Protein AF-A0A258EXU6-F1 (afdb_monomer)

Foldseek 3Di:
DLQVVLVVVLVVLLVVLLVQLVVQLVVQVVVVDDNLRSNVVSLVVSLVVLVVVLVVLLVVLVCLLVLPDPCSVVRNSSSVSNNVSSVVSSVCSSPVSSVVSVVVVVVVVVVCVVCVVPDPDDDPPDDDPDPVVVVVVVVVVVVVVVVVVVVVVVVVVVVVVVPDPDPDD

Radius of gyration: 31.66 Å; Cα contacts (8 Å, |Δi|>4): 96; chains: 1; bounding box: 46×58×103 Å

Mean predicted aligned error: 12.78 Å

Solvent-accessible surface area (backbone atoms only — not comparable to full-atom values): 9254 Å² total; per-residue (Å²): 119,49,47,59,56,23,52,56,51,42,56,52,55,51,49,53,57,42,50,60,33,50,53,42,20,51,51,34,36,74,73,68,39,54,71,69,60,12,41,52,52,18,48,60,70,38,47,61,59,51,51,51,52,45,51,52,51,41,60,70,33,44,56,40,40,71,30,63,65,89,66,9,83,60,42,13,61,14,32,46,53,34,41,55,49,44,60,55,41,57,56,46,42,72,52,49,47,56,51,49,50,54,52,50,54,52,48,49,55,53,49,47,62,70,40,52,84,77,47,76,79,79,74,75,75,77,73,76,67,56,70,68,59,48,49,51,51,51,53,52,52,51,51,54,50,53,53,52,50,52,51,49,53,54,49,52,53,53,49,61,67,66,72,74,81,85,93,82,130

Structure (mmCIF, N/CA/C/O backbone):
data_AF-A0A258EXU6-F1
#
_entry.id   AF-A0A258EXU6-F1
#
loop_
_atom_site.group_PDB
_atom_site.id
_atom_site.type_symbol
_atom_site.label_atom_id
_atom_site.label_alt_id
_atom_site.label_comp_id
_atom_site.label_asym_id
_atom_site.label_entity_id
_atom_site.label_seq_id
_atom_site.pdbx_PDB_ins_code
_atom_site.Cartn_x
_atom_site.Cartn_y
_atom_site.Cartn_z
_atom_site.occupancy
_atom_site.B_iso_or_equiv
_atom_site.auth_seq_id
_atom_site.auth_comp_id
_atom_site.auth_asym_id
_atom_site.auth_atom_id
_atom_site.pdbx_PDB_model_num
ATOM 1 N N . MET A 1 1 ? 25.055 -11.074 -10.347 1.00 76.19 1 MET A N 1
ATOM 2 C CA . MET A 1 1 ? 24.094 -10.872 -9.236 1.00 76.19 1 MET A CA 1
ATOM 3 C C . MET A 1 1 ? 23.179 -9.621 -9.333 1.00 76.19 1 MET A C 1
ATOM 5 O O . MET A 1 1 ? 22.554 -9.308 -8.327 1.00 76.19 1 MET A O 1
ATOM 9 N N . PRO A 1 2 ? 22.998 -8.905 -10.466 1.00 84.56 2 PRO A N 1
ATOM 10 C CA . PRO A 1 2 ? 22.217 -7.653 -10.461 1.00 84.56 2 PRO A CA 1
ATOM 11 C C . PRO A 1 2 ? 20.702 -7.878 -10.267 1.00 84.56 2 PRO A C 1
ATOM 13 O O . PRO A 1 2 ? 20.013 -7.042 -9.695 1.00 84.56 2 PRO A O 1
ATOM 16 N N . VAL A 1 3 ? 20.181 -9.046 -10.654 1.00 90.88 3 VAL A N 1
ATOM 17 C CA . VAL A 1 3 ? 18.758 -9.398 -10.500 1.00 90.88 3 VAL A CA 1
ATOM 18 C C . VAL A 1 3 ? 18.320 -9.467 -9.030 1.00 90.88 3 VAL A C 1
ATOM 20 O O . VAL A 1 3 ? 17.215 -9.041 -8.713 1.00 90.88 3 VAL A O 1
ATOM 23 N N . LEU A 1 4 ? 19.184 -9.932 -8.117 1.00 94.19 4 LEU A N 1
ATOM 24 C CA . LEU A 1 4 ? 18.856 -10.002 -6.685 1.00 94.19 4 LEU A CA 1
ATOM 25 C C . LEU A 1 4 ? 18.607 -8.615 -6.089 1.00 94.19 4 LEU A C 1
ATOM 27 O O . LEU A 1 4 ? 17.672 -8.438 -5.315 1.00 94.19 4 LEU A O 1
ATOM 31 N N . ILE A 1 5 ? 19.398 -7.620 -6.502 1.00 93.44 5 ILE A N 1
ATOM 32 C CA . ILE A 1 5 ? 19.189 -6.222 -6.108 1.00 93.44 5 ILE A CA 1
ATOM 33 C C . ILE A 1 5 ? 17.824 -5.747 -6.621 1.00 93.44 5 ILE A C 1
ATOM 35 O O . ILE A 1 5 ? 17.073 -5.126 -5.877 1.00 93.44 5 ILE A O 1
ATOM 39 N N . GLY A 1 6 ? 17.461 -6.110 -7.855 1.00 93.00 6 GLY A N 1
ATOM 40 C CA . GLY A 1 6 ? 16.136 -5.842 -8.420 1.00 93.00 6 GLY A CA 1
ATOM 41 C C . GLY A 1 6 ? 14.990 -6.419 -7.586 1.00 93.00 6 GLY A C 1
ATOM 42 O O . GLY A 1 6 ? 14.040 -5.709 -7.270 1.00 93.00 6 GLY A O 1
ATOM 43 N N . ILE A 1 7 ? 15.102 -7.680 -7.168 1.00 94.50 7 ILE A N 1
ATOM 44 C CA . ILE A 1 7 ? 14.095 -8.343 -6.325 1.00 94.50 7 ILE A CA 1
ATOM 45 C C . ILE A 1 7 ? 13.994 -7.670 -4.947 1.00 94.50 7 ILE A C 1
ATOM 47 O O . ILE A 1 7 ? 12.891 -7.431 -4.459 1.00 94.50 7 ILE A O 1
ATOM 51 N N . LEU A 1 8 ? 15.126 -7.309 -4.336 1.00 95.38 8 LEU A N 1
ATOM 52 C CA . LEU A 1 8 ? 15.140 -6.592 -3.057 1.00 95.38 8 LEU A CA 1
ATOM 53 C C . LEU A 1 8 ? 14.488 -5.207 -3.168 1.00 95.38 8 LEU A C 1
ATOM 55 O O . LEU A 1 8 ? 13.704 -4.826 -2.300 1.00 95.38 8 LEU A O 1
ATOM 59 N N . MET A 1 9 ? 14.756 -4.473 -4.252 1.00 94.56 9 MET A N 1
ATOM 60 C CA . MET A 1 9 ? 14.090 -3.195 -4.523 1.00 94.56 9 MET A CA 1
ATOM 61 C C . MET A 1 9 ? 12.580 -3.377 -4.700 1.00 94.56 9 MET A C 1
ATOM 63 O O . MET A 1 9 ? 11.801 -2.624 -4.115 1.00 94.56 9 MET A O 1
ATOM 67 N N . LEU A 1 10 ? 12.159 -4.398 -5.455 1.00 95.00 10 LEU A N 1
ATOM 68 C CA . LEU A 1 10 ? 10.745 -4.727 -5.635 1.00 95.00 10 LEU A CA 1
ATOM 69 C C . LEU A 1 10 ? 10.048 -4.994 -4.305 1.00 95.00 10 LEU A C 1
ATOM 71 O O . LEU A 1 10 ? 8.974 -4.448 -4.078 1.00 95.00 10 LEU A O 1
ATOM 75 N N . MET A 1 11 ? 10.663 -5.765 -3.407 1.00 95.50 11 MET A N 1
ATOM 76 C CA . MET A 1 11 ? 10.093 -6.048 -2.088 1.00 95.50 11 MET A CA 1
ATOM 77 C C . MET A 1 11 ? 9.720 -4.755 -1.343 1.00 95.50 11 MET A C 1
ATOM 79 O O . MET A 1 11 ? 8.607 -4.639 -0.833 1.00 95.50 11 MET A O 1
ATOM 83 N N . GLY A 1 12 ? 10.606 -3.753 -1.348 1.00 95.12 12 GLY A N 1
ATOM 84 C CA . GLY A 1 12 ? 10.345 -2.451 -0.726 1.00 95.12 12 GLY A CA 1
ATOM 85 C C . GLY A 1 12 ? 9.272 -1.628 -1.446 1.00 95.12 12 GLY A C 1
ATOM 86 O O . GLY A 1 12 ? 8.403 -1.044 -0.798 1.00 95.12 12 GLY A O 1
ATOM 87 N N . ILE A 1 13 ? 9.294 -1.602 -2.782 1.00 94.06 13 ILE A N 1
ATOM 88 C CA . ILE A 1 13 ? 8.308 -0.863 -3.589 1.00 94.06 13 ILE A CA 1
ATOM 89 C C . ILE A 1 13 ? 6.898 -1.424 -3.370 1.00 94.06 13 ILE A C 1
ATOM 91 O O . ILE A 1 13 ? 5.956 -0.668 -3.124 1.00 94.06 13 ILE A O 1
ATOM 95 N N . VAL A 1 14 ? 6.759 -2.750 -3.408 1.00 94.31 14 VAL A N 1
ATOM 96 C CA . VAL A 1 14 ? 5.477 -3.432 -3.204 1.00 94.31 14 VAL A CA 1
ATOM 97 C C . VAL A 1 14 ? 4.979 -3.233 -1.776 1.00 94.31 14 VAL A C 1
ATOM 99 O O . VAL A 1 14 ? 3.815 -2.879 -1.583 1.00 94.31 14 VAL A O 1
ATOM 102 N N . ALA A 1 15 ? 5.859 -3.373 -0.779 1.00 95.00 15 ALA A N 1
ATOM 103 C CA . ALA A 1 15 ? 5.506 -3.135 0.619 1.00 95.00 15 ALA A CA 1
ATOM 104 C C . ALA A 1 15 ? 5.024 -1.695 0.852 1.00 95.00 15 ALA A C 1
ATOM 106 O O . ALA A 1 15 ? 3.993 -1.498 1.491 1.00 95.00 15 ALA A O 1
ATOM 107 N N . LYS A 1 16 ? 5.702 -0.693 0.270 1.00 94.12 16 LYS A N 1
ATOM 108 C CA . LYS A 1 16 ? 5.292 0.719 0.350 1.00 94.12 16 LYS A CA 1
ATOM 109 C C . LYS A 1 16 ? 3.897 0.943 -0.235 1.00 94.12 16 LYS A C 1
ATOM 111 O O . LYS A 1 16 ? 3.096 1.682 0.335 1.00 94.12 16 LYS A O 1
ATOM 116 N N . ASN A 1 17 ? 3.605 0.340 -1.384 1.00 93.12 17 ASN A N 1
ATOM 117 C CA . ASN A 1 17 ? 2.304 0.502 -2.027 1.00 93.12 17 ASN A CA 1
ATOM 118 C C . ASN A 1 17 ? 1.183 -0.150 -1.203 1.00 93.12 17 ASN A C 1
ATOM 120 O O . ASN A 1 17 ? 0.103 0.429 -1.097 1.00 93.12 17 ASN A O 1
ATOM 124 N N . ALA A 1 18 ? 1.451 -1.307 -0.589 1.00 94.06 18 ALA A N 1
ATOM 125 C CA . ALA A 1 18 ? 0.495 -2.017 0.256 1.00 94.06 18 ALA A CA 1
ATOM 126 C C . ALA A 1 18 ? 0.240 -1.308 1.595 1.00 94.06 18 ALA A C 1
ATOM 128 O O . ALA A 1 18 ? -0.917 -1.071 1.940 1.00 94.06 18 ALA A O 1
ATOM 129 N N . ILE A 1 19 ? 1.300 -0.932 2.323 1.00 95.38 19 ILE A N 1
ATOM 130 C CA . ILE A 1 19 ? 1.172 -0.326 3.657 1.00 95.38 19 ILE A CA 1
ATOM 131 C C . ILE A 1 19 ? 0.393 0.985 3.588 1.00 95.38 19 ILE A C 1
ATOM 133 O O . ILE A 1 19 ? -0.579 1.157 4.308 1.00 95.38 19 ILE A O 1
ATOM 137 N N . LEU A 1 20 ? 0.695 1.840 2.606 1.00 94.19 20 LEU A N 1
ATOM 138 C CA . LEU A 1 20 ? -0.003 3.113 2.456 1.00 94.19 20 LEU A CA 1
ATOM 139 C C . LEU A 1 20 ? -1.480 2.958 2.072 1.00 94.19 20 LEU A C 1
ATOM 141 O O . LEU A 1 20 ? -2.250 3.890 2.278 1.00 94.19 20 LEU A O 1
ATOM 145 N N . LEU A 1 21 ? -1.878 1.833 1.468 1.00 95.12 21 LEU A N 1
ATOM 146 C CA . LEU A 1 21 ? -3.286 1.540 1.199 1.00 95.12 21 LEU A CA 1
ATOM 147 C C . LEU A 1 21 ? -3.998 1.086 2.471 1.00 95.12 21 LEU A C 1
ATOM 149 O O . LEU A 1 21 ? -5.077 1.592 2.776 1.00 95.12 21 LEU A O 1
ATOM 153 N N . ILE A 1 22 ? -3.384 0.165 3.215 1.00 95.31 22 ILE A N 1
ATOM 154 C CA . ILE A 1 22 ? -3.939 -0.361 4.466 1.00 95.31 22 ILE A CA 1
ATOM 155 C C . ILE A 1 22 ? -4.045 0.746 5.515 1.00 95.31 22 ILE A C 1
ATOM 157 O O . ILE A 1 22 ? -5.103 0.887 6.120 1.00 95.31 22 ILE A O 1
ATOM 161 N N . ASP A 1 23 ? -3.002 1.556 5.690 1.00 95.38 23 ASP A N 1
ATOM 162 C CA . ASP A 1 23 ? -2.994 2.668 6.644 1.00 95.38 23 ASP A CA 1
ATOM 163 C C . ASP A 1 23 ? -4.155 3.624 6.367 1.00 95.38 23 ASP A C 1
ATOM 165 O O . ASP A 1 23 ? -4.877 4.022 7.277 1.00 95.38 23 ASP A O 1
ATOM 169 N N . PHE A 1 24 ? -4.407 3.914 5.090 1.00 94.81 24 PHE A N 1
ATOM 170 C CA . PHE A 1 24 ? -5.508 4.775 4.678 1.00 94.81 24 PHE A CA 1
ATOM 171 C C . PHE A 1 24 ? -6.881 4.128 4.928 1.00 94.81 24 PHE A C 1
ATOM 173 O O . PHE A 1 24 ? -7.828 4.811 5.313 1.00 94.81 24 PHE A O 1
ATOM 180 N N . ALA A 1 25 ? -7.003 2.809 4.751 1.00 95.44 25 ALA A N 1
ATOM 181 C CA . ALA A 1 25 ? -8.225 2.072 5.081 1.00 95.44 25 ALA A CA 1
ATOM 182 C C . ALA A 1 25 ? -8.483 2.045 6.599 1.00 95.44 25 ALA A C 1
ATOM 184 O O . ALA A 1 25 ? -9.624 2.216 7.032 1.00 95.44 25 ALA A O 1
ATOM 185 N N . ILE A 1 26 ? -7.432 1.875 7.408 1.00 94.38 26 ILE A N 1
ATOM 186 C CA . ILE A 1 26 ? -7.501 1.935 8.874 1.00 94.38 26 ILE A CA 1
ATOM 187 C C . ILE A 1 26 ? -7.894 3.342 9.324 1.00 94.38 26 ILE A C 1
ATOM 189 O O . ILE A 1 26 ? -8.798 3.479 10.144 1.00 94.38 26 ILE A O 1
ATOM 193 N N . GLU A 1 27 ? -7.286 4.379 8.751 1.00 94.50 27 GLU A N 1
ATOM 194 C CA . GLU A 1 27 ? -7.622 5.771 9.047 1.00 94.50 27 GLU A CA 1
ATOM 195 C C . GLU A 1 27 ? -9.086 6.083 8.699 1.00 94.50 27 GLU A C 1
ATOM 197 O O . GLU A 1 27 ? -9.793 6.716 9.479 1.00 94.50 27 GLU A O 1
ATOM 202 N N . MET A 1 28 ? -9.582 5.590 7.561 1.00 93.75 28 MET A N 1
ATOM 203 C CA . MET A 1 28 ? -10.988 5.746 7.180 1.00 93.75 28 MET A CA 1
ATOM 204 C C . MET A 1 28 ? -11.939 5.014 8.136 1.00 93.75 28 MET A C 1
ATOM 206 O O . MET A 1 28 ? -12.969 5.574 8.511 1.00 93.75 28 MET A O 1
ATOM 210 N N . ARG A 1 29 ? -11.576 3.814 8.604 1.00 92.88 29 ARG A N 1
ATOM 211 C CA . ARG A 1 29 ? -12.313 3.117 9.672 1.00 92.88 29 ARG A CA 1
ATOM 212 C C . ARG A 1 29 ? -12.300 3.888 10.991 1.00 92.88 29 ARG A C 1
ATOM 214 O O . ARG A 1 29 ? -13.338 3.963 11.639 1.00 92.88 29 ARG A O 1
ATOM 221 N N . ALA A 1 30 ? -11.168 4.478 11.372 1.00 92.69 30 ALA A N 1
ATOM 222 C CA . ALA A 1 30 ? -11.056 5.297 12.582 1.00 92.69 30 ALA A CA 1
ATOM 223 C C . ALA A 1 30 ? -11.931 6.560 12.511 1.00 92.69 30 ALA A C 1
ATOM 225 O O . ALA A 1 30 ? -12.418 7.037 13.525 1.00 92.69 30 ALA A O 1
ATOM 226 N N . ARG A 1 31 ? -12.201 7.061 11.301 1.00 91.88 31 ARG A N 1
ATOM 227 C CA . ARG A 1 31 ? -13.157 8.153 11.044 1.00 91.88 31 ARG A CA 1
ATOM 228 C C . ARG A 1 31 ? -14.625 7.695 11.009 1.00 91.88 31 ARG A C 1
ATOM 230 O O . ARG A 1 31 ? -15.491 8.482 10.638 1.00 91.88 31 ARG A O 1
ATOM 237 N N . GLY A 1 32 ? -14.912 6.439 11.354 1.00 91.31 32 GLY A N 1
ATOM 238 C CA . GLY A 1 32 ? -16.267 5.894 11.461 1.00 91.31 32 GLY A CA 1
ATOM 239 C C . GLY A 1 32 ? -16.844 5.293 10.176 1.00 91.31 32 GLY A C 1
ATOM 240 O O . GLY A 1 32 ? -18.019 4.927 10.161 1.00 91.31 32 GLY A O 1
ATOM 241 N N . LEU A 1 33 ? -16.064 5.163 9.094 1.00 92.69 33 LEU A N 1
ATOM 242 C CA . LEU A 1 33 ? -16.549 4.504 7.877 1.00 92.69 33 LEU A CA 1
ATOM 243 C C . LEU A 1 33 ? -16.709 2.994 8.085 1.00 92.69 33 LEU A C 1
ATOM 245 O O . LEU A 1 33 ? -15.865 2.326 8.691 1.00 92.69 33 LEU A O 1
ATOM 249 N N . GLU A 1 34 ? -17.776 2.440 7.507 1.00 93.44 34 GLU A N 1
ATOM 250 C CA . GLU A 1 34 ? -17.983 0.995 7.443 1.00 93.44 34 GLU A CA 1
ATOM 251 C C . GLU A 1 34 ? -16.800 0.320 6.729 1.00 93.44 34 GLU A C 1
ATOM 253 O O . GLU A 1 34 ? -16.230 0.872 5.788 1.00 93.44 34 GLU A O 1
ATOM 258 N N . ARG A 1 35 ? -16.433 -0.897 7.146 1.00 88.94 35 ARG A N 1
ATOM 259 C CA . ARG A 1 35 ? -15.238 -1.608 6.667 1.00 88.94 35 ARG A CA 1
ATOM 260 C C . ARG A 1 35 ? -15.108 -1.636 5.145 1.00 88.94 35 ARG A C 1
ATOM 262 O O . ARG A 1 35 ? -14.035 -1.344 4.624 1.00 88.94 35 ARG A O 1
ATOM 269 N N . LEU A 1 36 ? -16.172 -2.018 4.440 1.00 93.31 36 LEU A N 1
ATOM 270 C CA . LEU A 1 36 ? -16.131 -2.144 2.984 1.00 93.31 36 LEU A CA 1
ATOM 271 C C . LEU A 1 36 ? -15.982 -0.765 2.330 1.00 93.31 36 LEU A C 1
ATOM 273 O O . LEU A 1 36 ? -15.122 -0.588 1.469 1.00 93.31 36 LEU A O 1
ATOM 277 N N . ALA A 1 37 ? -16.743 0.224 2.803 1.00 94.19 37 ALA A N 1
ATOM 278 C CA . ALA A 1 37 ? -16.646 1.604 2.337 1.00 94.19 37 ALA A CA 1
ATOM 279 C C . ALA A 1 37 ? -15.242 2.195 2.564 1.00 94.19 37 ALA A C 1
ATOM 281 O O . ALA A 1 37 ? -14.679 2.799 1.655 1.00 94.19 37 ALA A O 1
ATOM 282 N N . ALA A 1 38 ? -14.637 1.959 3.732 1.00 95.12 38 ALA A N 1
ATOM 283 C CA . ALA A 1 38 ? -13.296 2.429 4.071 1.00 95.12 38 ALA A CA 1
ATOM 284 C C . ALA A 1 38 ? -12.221 1.869 3.125 1.00 95.12 38 ALA A C 1
ATOM 286 O O . ALA A 1 38 ? -11.344 2.604 2.673 1.00 95.12 38 ALA A O 1
ATOM 287 N N . VAL A 1 39 ? -12.304 0.577 2.792 1.00 94.81 39 VAL A N 1
ATOM 288 C CA . VAL A 1 39 ? -11.357 -0.090 1.886 1.00 94.81 39 VAL A CA 1
ATOM 289 C C . VAL A 1 39 ? -11.506 0.405 0.447 1.00 94.81 39 VAL A C 1
ATOM 291 O O . VAL A 1 39 ? -10.500 0.642 -0.223 1.00 94.81 39 VAL A O 1
ATOM 294 N N . VAL A 1 40 ? -12.740 0.596 -0.026 1.00 95.19 40 VAL A N 1
ATOM 295 C CA . VAL A 1 40 ? -13.008 1.136 -1.370 1.00 95.19 40 VAL A CA 1
ATOM 296 C C . VAL A 1 40 ? -12.505 2.575 -1.485 1.00 95.19 40 VAL A C 1
ATOM 298 O O . VAL A 1 40 ? -11.800 2.907 -2.439 1.00 95.19 40 VAL A O 1
ATOM 301 N N . GLU A 1 41 ? -12.798 3.410 -0.489 1.00 95.00 41 GLU A N 1
ATOM 302 C CA . GLU A 1 41 ? -12.368 4.809 -0.440 1.00 95.00 41 GLU A CA 1
ATOM 303 C C . GLU A 1 41 ? -10.837 4.931 -0.387 1.00 95.00 41 GLU A C 1
ATOM 305 O O . GLU A 1 41 ? -10.234 5.728 -1.113 1.00 95.00 41 GLU A O 1
ATOM 310 N N . ALA A 1 42 ? -10.185 4.096 0.427 1.00 94.75 42 ALA A N 1
ATOM 311 C CA . ALA A 1 42 ? -8.731 4.008 0.480 1.00 94.75 42 ALA A CA 1
ATOM 312 C C . ALA A 1 42 ? -8.138 3.570 -0.863 1.00 94.75 42 ALA A C 1
ATOM 314 O O . ALA A 1 42 ? -7.198 4.197 -1.356 1.00 94.75 42 ALA A O 1
ATOM 315 N N . GLY A 1 43 ? -8.717 2.545 -1.493 1.00 93.56 43 GLY A N 1
ATOM 316 C CA . GLY A 1 43 ? -8.327 2.099 -2.826 1.00 93.56 43 GLY A CA 1
ATOM 317 C C . GLY A 1 43 ? -8.408 3.229 -3.851 1.00 93.56 43 GLY A C 1
ATOM 318 O O . GLY A 1 43 ? -7.437 3.470 -4.565 1.00 93.56 43 GLY A O 1
ATOM 319 N N . HIS A 1 44 ? -9.507 3.985 -3.870 1.00 93.75 44 HIS A N 1
ATOM 320 C CA . HIS A 1 44 ? -9.699 5.097 -4.801 1.00 93.75 44 HIS A CA 1
ATOM 321 C C . HIS A 1 44 ? -8.651 6.204 -4.612 1.00 93.75 44 HIS A C 1
ATOM 323 O O . HIS A 1 44 ? -7.978 6.602 -5.565 1.00 93.75 44 HIS A O 1
ATOM 329 N N . LYS A 1 45 ? -8.433 6.647 -3.368 1.00 94.19 45 LYS A N 1
ATOM 330 C CA . LYS A 1 45 ? -7.461 7.709 -3.053 1.00 94.19 45 LYS A CA 1
ATOM 331 C C . LYS A 1 45 ? -6.011 7.298 -3.286 1.00 94.19 45 LYS A C 1
ATOM 333 O O . LYS A 1 45 ? -5.160 8.146 -3.549 1.00 94.19 45 LYS A O 1
ATOM 338 N N . ARG A 1 46 ? -5.707 6.004 -3.194 1.00 95.50 46 ARG A N 1
ATOM 339 C CA . ARG A 1 46 ? -4.345 5.478 -3.350 1.00 95.50 46 ARG A CA 1
ATOM 340 C C . ARG A 1 46 ? -4.048 4.987 -4.763 1.00 95.50 46 ARG A C 1
ATOM 342 O O . ARG A 1 46 ? -2.881 5.011 -5.148 1.00 95.50 46 ARG A O 1
ATOM 349 N N . ALA A 1 47 ? -5.058 4.617 -5.549 1.00 94.06 47 ALA A N 1
ATOM 350 C CA . ALA A 1 47 ? -4.885 4.120 -6.912 1.00 94.06 47 ALA A CA 1
ATOM 351 C C . ALA A 1 47 ? -4.123 5.113 -7.797 1.00 94.06 47 ALA A C 1
ATOM 353 O O . ALA A 1 47 ? -3.140 4.730 -8.429 1.00 94.06 47 ALA A O 1
ATOM 354 N N . GLN A 1 48 ? -4.503 6.395 -7.788 1.00 94.81 48 GLN A N 1
ATOM 355 C CA . GLN A 1 48 ? -3.829 7.412 -8.599 1.00 94.81 48 GLN A CA 1
ATOM 356 C C . GLN A 1 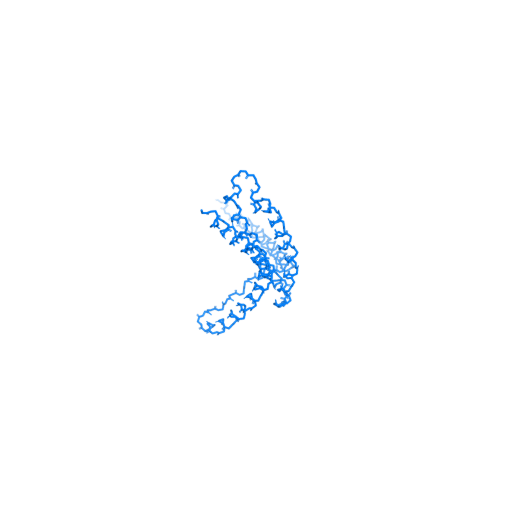48 ? -2.339 7.576 -8.215 1.00 94.81 48 GLN A C 1
ATOM 358 O O . GLN A 1 48 ? -1.492 7.453 -9.104 1.00 94.81 48 GLN A O 1
ATOM 363 N N . PRO A 1 49 ? -1.964 7.764 -6.932 1.00 94.44 49 PRO A N 1
ATOM 364 C CA . PRO A 1 49 ? -0.557 7.770 -6.519 1.00 94.44 49 PRO A CA 1
ATOM 365 C C . PRO A 1 49 ? 0.220 6.476 -6.828 1.00 94.44 49 PRO A C 1
ATOM 367 O O . PRO A 1 49 ? 1.386 6.532 -7.231 1.00 94.44 49 PRO A O 1
ATOM 370 N N . ILE A 1 50 ? -0.395 5.301 -6.648 1.00 95.56 50 ILE A N 1
ATOM 371 C CA . ILE A 1 50 ? 0.252 4.006 -6.925 1.00 95.56 50 ILE A CA 1
ATOM 372 C C . ILE A 1 50 ? 0.553 3.882 -8.425 1.00 95.56 50 ILE A C 1
ATOM 374 O O . ILE A 1 50 ? 1.677 3.548 -8.806 1.00 95.56 50 ILE A O 1
ATOM 378 N N . VAL A 1 51 ? -0.410 4.214 -9.287 1.00 95.31 51 VAL A N 1
ATOM 379 C CA . VAL A 1 51 ? -0.226 4.192 -10.745 1.00 95.31 51 VAL A CA 1
ATOM 380 C C . VAL A 1 51 ? 0.819 5.221 -11.178 1.00 95.31 51 VAL A C 1
ATOM 382 O O . VAL A 1 51 ? 1.716 4.882 -11.948 1.00 95.31 51 VAL A O 1
ATOM 385 N N . MET A 1 52 ? 0.776 6.440 -10.629 1.00 95.31 52 MET A N 1
ATOM 386 C CA . MET A 1 52 ? 1.750 7.498 -10.921 1.00 95.31 52 MET A CA 1
ATOM 387 C C . MET A 1 52 ? 3.189 7.033 -10.669 1.00 95.31 52 MET A C 1
ATOM 389 O O . MET A 1 52 ? 4.050 7.170 -11.536 1.00 95.31 52 MET A O 1
ATOM 393 N N . THR A 1 53 ? 3.455 6.454 -9.496 1.00 95.50 53 THR A N 1
ATOM 394 C CA . THR A 1 53 ? 4.808 5.989 -9.148 1.00 95.50 53 THR A CA 1
ATOM 395 C C . THR A 1 53 ? 5.248 4.789 -9.979 1.00 95.50 53 THR A C 1
ATOM 397 O O . THR A 1 53 ? 6.413 4.716 -10.365 1.00 95.50 53 THR A O 1
ATOM 400 N N . SER A 1 54 ? 4.319 3.885 -10.296 1.00 94.12 54 SER A N 1
ATOM 401 C CA . SER A 1 54 ? 4.590 2.714 -11.131 1.00 94.12 54 SER A CA 1
ATOM 402 C C . SER A 1 54 ? 5.009 3.137 -12.540 1.00 94.12 54 SER A C 1
ATOM 404 O O . SER A 1 54 ? 6.064 2.727 -13.016 1.00 94.12 54 SER A O 1
ATOM 406 N N . ILE A 1 55 ? 4.246 4.041 -13.166 1.00 96.00 55 ILE A N 1
ATOM 407 C CA . ILE A 1 55 ? 4.564 4.587 -14.493 1.00 96.00 55 ILE A CA 1
ATOM 408 C C . ILE A 1 55 ? 5.893 5.345 -14.461 1.00 96.00 55 ILE A C 1
ATOM 410 O O . ILE A 1 55 ? 6.737 5.124 -15.326 1.00 96.00 55 ILE A O 1
ATOM 414 N N . ALA A 1 56 ? 6.106 6.204 -13.459 1.00 96.00 56 ALA A N 1
ATOM 415 C CA . ALA A 1 56 ? 7.336 6.983 -13.339 1.00 96.00 56 ALA A CA 1
ATOM 416 C C . ALA A 1 56 ? 8.581 6.090 -13.208 1.00 96.00 56 ALA A C 1
ATOM 418 O O . ALA A 1 56 ? 9.578 6.322 -13.891 1.00 96.00 56 ALA A O 1
ATOM 419 N N . MET A 1 57 ? 8.523 5.045 -12.374 1.00 94.94 57 MET A N 1
ATOM 420 C CA . MET A 1 57 ? 9.633 4.099 -12.220 1.00 94.94 57 MET A CA 1
ATOM 421 C C . MET A 1 57 ? 9.860 3.269 -13.481 1.00 94.94 57 MET A C 1
ATOM 423 O O . MET A 1 57 ? 11.002 3.156 -13.925 1.00 94.94 57 MET A O 1
ATOM 427 N N . SER A 1 58 ? 8.800 2.732 -14.092 1.00 94.56 58 SER A N 1
ATOM 428 C CA . SER A 1 58 ? 8.921 1.969 -15.338 1.00 94.56 58 SER A CA 1
ATOM 429 C C . SER A 1 58 ? 9.516 2.816 -16.465 1.00 94.56 58 SER A C 1
ATOM 431 O O . SER A 1 58 ? 10.442 2.374 -17.140 1.00 94.56 58 SER A O 1
ATOM 433 N N . ALA A 1 59 ? 9.058 4.060 -16.627 1.00 95.25 59 ALA A N 1
ATOM 434 C CA . ALA A 1 59 ? 9.607 4.983 -17.616 1.00 95.25 59 ALA A CA 1
ATOM 435 C C . ALA A 1 59 ? 11.071 5.350 -17.313 1.00 95.25 59 ALA A C 1
ATOM 437 O O . ALA A 1 59 ? 11.909 5.326 -18.213 1.00 95.25 59 ALA A O 1
ATOM 438 N N . GLY A 1 60 ? 11.407 5.626 -16.048 1.00 93.94 60 GLY A N 1
ATOM 439 C CA . GLY A 1 60 ? 12.777 5.944 -15.633 1.00 93.94 60 GLY A CA 1
ATOM 440 C C . GLY A 1 60 ? 13.764 4.788 -15.827 1.00 93.94 60 GLY A C 1
ATOM 441 O O . GLY A 1 60 ? 14.949 5.014 -16.065 1.00 93.94 60 GLY A O 1
ATOM 442 N N . MET A 1 61 ? 13.285 3.542 -15.770 1.00 93.56 61 MET A N 1
ATOM 443 C CA . MET A 1 61 ? 14.104 2.345 -15.982 1.00 93.56 61 MET A CA 1
ATOM 444 C C . MET A 1 61 ? 14.194 1.902 -17.446 1.00 93.56 61 MET A C 1
ATOM 446 O O . MET A 1 61 ? 15.057 1.083 -17.768 1.00 93.56 61 MET A O 1
ATOM 450 N N . LEU A 1 62 ? 13.383 2.474 -18.338 1.00 93.81 62 LEU A N 1
ATOM 451 C CA . LEU A 1 62 ? 13.344 2.134 -19.759 1.00 93.81 62 LEU A CA 1
ATOM 452 C C . LEU A 1 62 ? 14.722 2.188 -20.461 1.00 93.81 62 LEU A C 1
ATOM 454 O O . LEU A 1 62 ? 15.089 1.190 -21.082 1.00 93.81 62 LEU A O 1
ATOM 458 N N . PRO A 1 63 ? 15.547 3.254 -20.343 1.00 92.31 63 PRO A N 1
ATOM 459 C CA . PRO A 1 63 ? 16.860 3.283 -21.002 1.00 92.31 63 PRO A CA 1
ATOM 460 C C . PRO A 1 63 ? 17.835 2.239 -20.440 1.00 92.31 63 PRO A C 1
ATOM 462 O O . PRO A 1 63 ? 18.629 1.661 -21.182 1.00 92.31 63 PRO A O 1
ATOM 465 N N . SER A 1 64 ? 17.751 1.956 -19.136 1.00 92.31 64 SER A N 1
ATOM 466 C CA . SER A 1 64 ? 18.564 0.924 -18.481 1.00 92.31 64 SER A CA 1
ATOM 467 C C . SER A 1 64 ? 18.173 -0.476 -18.958 1.00 92.31 64 SER A C 1
ATOM 469 O O . SER A 1 64 ? 19.035 -1.316 -19.205 1.00 92.31 64 SER A O 1
ATOM 471 N N . ALA A 1 65 ? 16.875 -0.716 -19.150 1.00 92.19 65 ALA A N 1
ATOM 472 C CA . ALA A 1 65 ? 16.350 -1.977 -19.657 1.00 92.19 65 ALA A CA 1
ATOM 473 C C . ALA A 1 65 ? 16.718 -2.242 -21.121 1.00 92.19 65 ALA A C 1
ATOM 475 O O . ALA A 1 65 ? 16.966 -3.388 -21.485 1.00 92.19 65 ALA A O 1
ATOM 476 N N . LEU A 1 66 ? 16.815 -1.188 -21.935 1.00 93.25 66 LEU A N 1
ATOM 477 C CA . LEU A 1 66 ? 17.327 -1.259 -23.307 1.00 93.25 66 LEU A CA 1
ATOM 478 C C . LEU A 1 66 ? 18.855 -1.432 -23.370 1.00 93.25 66 LEU A C 1
ATOM 480 O O . LEU A 1 66 ? 19.407 -1.600 -24.453 1.00 93.25 66 LEU A O 1
ATOM 484 N N . GLY A 1 67 ? 19.549 -1.398 -22.227 1.00 90.12 67 GLY A N 1
ATOM 485 C CA . GLY A 1 67 ? 20.995 -1.589 -22.156 1.00 90.12 67 GLY A CA 1
ATOM 486 C C . GLY A 1 67 ? 21.801 -0.419 -22.722 1.00 90.12 67 GLY A C 1
ATOM 487 O O . GLY A 1 67 ? 22.923 -0.628 -23.177 1.00 90.12 67 GLY A O 1
ATOM 488 N N . VAL A 1 68 ? 21.253 0.801 -22.705 1.00 89.12 68 VAL A N 1
ATOM 489 C CA . VAL A 1 68 ? 21.927 1.987 -23.252 1.00 89.12 68 VAL A CA 1
ATOM 490 C C . VAL A 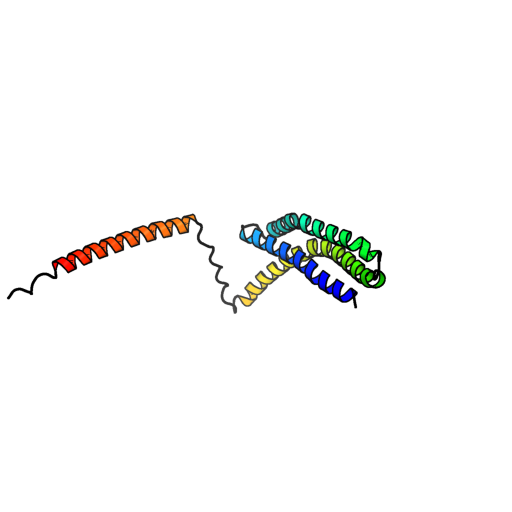1 68 ? 23.110 2.401 -22.364 1.00 89.12 68 VAL A C 1
ATOM 492 O O . VAL A 1 68 ? 22.958 2.605 -21.158 1.00 89.12 68 VAL A O 1
ATOM 495 N N . GLY A 1 69 ? 24.285 2.577 -22.978 1.00 84.25 69 GLY A N 1
ATOM 496 C CA . GLY A 1 69 ? 25.517 3.038 -22.324 1.00 84.25 69 GLY A CA 1
ATOM 497 C C . GLY A 1 69 ? 26.406 1.921 -21.758 1.00 84.25 69 GLY A C 1
ATOM 498 O O . GLY A 1 69 ? 26.075 0.734 -21.806 1.00 84.25 69 GLY A O 1
ATOM 499 N N . GLU A 1 70 ? 27.565 2.295 -21.207 1.00 85.88 70 GLU A N 1
ATOM 500 C CA . GLU A 1 70 ? 28.505 1.335 -20.612 1.00 85.88 70 GLU A CA 1
ATOM 501 C C . GLU A 1 70 ? 27.882 0.566 -19.437 1.00 85.88 70 GLU A C 1
ATOM 503 O O . GLU A 1 70 ? 27.128 1.104 -18.623 1.00 85.88 70 GLU A O 1
ATOM 508 N N . GLY A 1 71 ? 28.166 -0.735 -19.351 1.00 85.19 71 GLY A N 1
ATOM 509 C CA . GLY A 1 71 ? 27.576 -1.609 -18.332 1.00 85.19 71 GLY A CA 1
ATOM 510 C C . GLY A 1 71 ? 26.074 -1.877 -18.514 1.00 85.19 71 GLY A C 1
ATOM 511 O O . GLY A 1 71 ? 25.433 -2.395 -17.595 1.00 85.19 71 GLY A O 1
ATOM 512 N N . GLY A 1 72 ? 25.493 -1.544 -19.674 1.00 87.00 72 GLY A N 1
ATOM 513 C CA . GLY A 1 72 ? 24.090 -1.815 -20.004 1.00 87.00 72 GLY A CA 1
ATOM 514 C C . GLY A 1 72 ? 23.725 -3.298 -19.900 1.00 87.00 72 GLY A C 1
ATOM 515 O O . GLY A 1 72 ? 22.736 -3.637 -19.259 1.00 87.00 72 GLY A O 1
ATOM 516 N N . ALA A 1 73 ? 24.583 -4.199 -20.392 1.00 86.69 73 ALA A N 1
ATOM 517 C CA . ALA A 1 73 ? 24.379 -5.651 -20.294 1.00 86.69 73 ALA A CA 1
ATOM 518 C C . ALA A 1 73 ? 24.288 -6.167 -18.842 1.00 86.69 73 ALA A C 1
ATOM 520 O O . ALA A 1 73 ? 23.635 -7.174 -18.575 1.00 86.69 73 ALA A O 1
ATOM 521 N N . PHE A 1 74 ? 24.908 -5.466 -17.887 1.00 89.19 74 PHE A N 1
ATOM 522 C CA . PHE A 1 74 ? 24.842 -5.821 -16.469 1.00 89.19 74 PHE A CA 1
ATOM 523 C C . PHE A 1 74 ? 23.587 -5.257 -15.785 1.00 89.19 74 PHE A C 1
ATOM 525 O O . PHE A 1 74 ? 23.015 -5.902 -14.908 1.00 89.19 74 PHE A O 1
ATOM 532 N N . ARG A 1 75 ? 23.128 -4.063 -16.182 1.00 91.44 75 ARG A N 1
ATOM 533 C CA . ARG A 1 75 ? 21.975 -3.379 -15.567 1.00 91.44 75 ARG A CA 1
ATOM 534 C C . ARG A 1 75 ? 20.632 -3.767 -16.188 1.00 91.44 75 ARG A C 1
ATOM 536 O O . ARG A 1 75 ? 19.630 -3.780 -15.474 1.00 91.44 75 ARG A O 1
ATOM 543 N N . ALA A 1 76 ? 20.613 -4.146 -17.465 1.00 93.31 76 ALA A N 1
ATOM 544 C CA . ALA A 1 76 ? 19.394 -4.485 -18.192 1.00 93.31 76 ALA A CA 1
ATOM 545 C C . ALA A 1 76 ? 18.591 -5.627 -17.541 1.00 93.31 76 ALA A C 1
ATOM 547 O O . ALA A 1 76 ? 17.400 -5.424 -17.303 1.00 93.31 76 ALA A O 1
ATOM 548 N N . PRO A 1 77 ? 19.184 -6.771 -17.128 1.00 92.69 77 PRO A N 1
ATOM 549 C CA . PRO A 1 77 ? 18.418 -7.845 -16.488 1.00 92.69 77 PRO A CA 1
ATOM 550 C C . PRO A 1 77 ? 17.755 -7.415 -15.173 1.00 92.69 77 PRO A C 1
ATOM 552 O O . PRO A 1 77 ? 16.644 -7.837 -14.864 1.00 92.69 77 PRO A O 1
ATOM 555 N N . MET A 1 78 ? 18.419 -6.548 -14.404 1.00 94.56 78 MET A N 1
ATOM 556 C CA . MET A 1 78 ? 17.855 -5.976 -13.181 1.00 94.56 78 MET A CA 1
ATOM 557 C C . MET A 1 78 ? 16.697 -5.028 -13.495 1.00 94.56 78 MET A C 1
ATOM 559 O O . MET A 1 78 ? 15.640 -5.146 -12.883 1.00 94.56 78 MET A O 1
ATOM 563 N N . ALA A 1 79 ? 16.876 -4.114 -14.453 1.00 94.44 79 ALA A N 1
ATOM 564 C CA . ALA A 1 79 ? 15.843 -3.160 -14.845 1.00 94.44 79 ALA A CA 1
ATOM 565 C C . ALA A 1 79 ? 14.596 -3.867 -15.401 1.00 94.44 79 ALA A C 1
ATOM 567 O O . ALA A 1 79 ? 13.483 -3.534 -15.011 1.00 94.44 79 ALA A O 1
ATOM 568 N N . ILE A 1 80 ? 14.773 -4.891 -16.240 1.00 94.50 80 ILE A N 1
ATOM 569 C CA . ILE A 1 80 ? 13.670 -5.691 -16.790 1.00 94.50 80 ILE A CA 1
ATOM 570 C C . ILE A 1 80 ? 12.905 -6.411 -15.673 1.00 94.50 80 ILE A C 1
ATOM 572 O O . ILE A 1 80 ? 11.676 -6.338 -15.635 1.00 94.50 80 ILE A O 1
ATOM 576 N N . ALA A 1 81 ? 13.614 -7.052 -14.735 1.00 95.00 81 ALA A N 1
ATOM 577 C CA . ALA A 1 81 ? 12.984 -7.728 -13.601 1.00 95.00 81 ALA A CA 1
ATOM 578 C C . ALA A 1 81 ? 12.154 -6.757 -12.745 1.00 95.00 81 ALA A C 1
ATOM 580 O O . ALA A 1 81 ? 11.014 -7.061 -12.397 1.00 95.00 81 ALA A O 1
ATOM 581 N N . VAL A 1 82 ? 12.695 -5.568 -12.453 1.00 95.38 82 VAL A N 1
ATOM 582 C CA . VAL A 1 82 ? 11.992 -4.541 -11.672 1.00 95.38 82 VAL A CA 1
ATOM 583 C C . VAL A 1 82 ? 10.790 -3.985 -12.430 1.00 95.38 82 VAL A C 1
ATOM 585 O O . VAL A 1 82 ? 9.707 -3.905 -11.864 1.00 95.38 82 VAL A O 1
ATOM 588 N N . MET A 1 83 ? 10.924 -3.644 -13.713 1.00 95.62 83 MET A N 1
ATOM 589 C CA . MET A 1 83 ? 9.794 -3.131 -14.495 1.00 95.62 83 MET A CA 1
ATOM 590 C C . MET A 1 83 ? 8.645 -4.140 -14.564 1.00 95.62 83 MET A C 1
ATOM 592 O O . MET A 1 83 ? 7.497 -3.767 -14.327 1.00 95.62 83 MET A O 1
ATOM 596 N N . GLY A 1 84 ? 8.948 -5.414 -14.835 1.00 94.88 84 GLY A N 1
ATOM 597 C CA . GLY A 1 84 ? 7.939 -6.475 -14.850 1.00 94.88 84 GLY A CA 1
ATOM 598 C C . GLY A 1 84 ? 7.281 -6.659 -13.482 1.00 94.88 84 GLY A C 1
ATOM 599 O O . GLY A 1 84 ? 6.055 -6.709 -13.384 1.00 94.88 84 GLY A O 1
ATOM 600 N N . GLY A 1 85 ? 8.088 -6.683 -12.417 1.00 95.25 85 GLY A N 1
ATOM 601 C CA . GLY A 1 85 ? 7.596 -6.806 -11.049 1.00 95.25 85 GLY A CA 1
ATOM 602 C C . GLY A 1 85 ? 6.692 -5.648 -10.631 1.00 95.25 85 GLY A C 1
ATOM 603 O O . GLY A 1 85 ? 5.629 -5.896 -10.069 1.00 95.25 85 GLY A O 1
ATOM 604 N N . ILE A 1 86 ? 7.059 -4.402 -10.953 1.00 96.00 86 ILE A N 1
ATOM 605 C CA . ILE A 1 86 ? 6.249 -3.219 -10.634 1.00 96.00 86 ILE A CA 1
ATOM 606 C C . ILE A 1 86 ? 4.894 -3.314 -11.332 1.00 96.00 86 ILE A C 1
ATOM 608 O O . ILE A 1 86 ? 3.884 -3.249 -10.641 1.00 96.00 86 ILE A O 1
ATOM 612 N N . ILE A 1 87 ? 4.859 -3.553 -12.648 1.00 94.62 87 ILE A N 1
ATOM 613 C CA . ILE A 1 87 ? 3.609 -3.615 -13.427 1.00 94.62 87 ILE A CA 1
ATOM 614 C C . ILE A 1 87 ? 2.645 -4.656 -12.849 1.00 94.62 87 ILE A C 1
ATOM 616 O O . ILE A 1 87 ? 1.475 -4.355 -12.604 1.00 94.62 87 ILE A O 1
ATOM 620 N N . VAL A 1 88 ? 3.140 -5.870 -12.592 1.00 95.50 88 VAL A N 1
ATOM 621 C CA . VAL A 1 88 ? 2.322 -6.941 -12.006 1.00 95.50 88 VAL A CA 1
ATOM 622 C C . VAL A 1 88 ? 1.883 -6.560 -10.594 1.00 95.50 88 VAL A C 1
ATOM 624 O O . VAL A 1 88 ? 0.710 -6.705 -10.254 1.00 95.50 88 VAL A O 1
ATOM 627 N N . SER A 1 89 ? 2.795 -6.024 -9.780 1.00 94.62 89 SER A N 1
ATOM 628 C CA . SER A 1 89 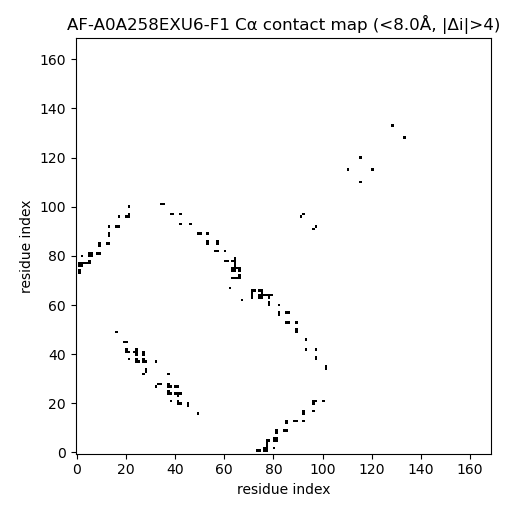? 2.501 -5.646 -8.398 1.00 94.62 89 SER A CA 1
ATOM 629 C C . SER A 1 89 ? 1.483 -4.521 -8.281 1.00 94.62 89 SER A C 1
ATOM 631 O O . SER A 1 89 ? 0.704 -4.535 -7.341 1.00 94.62 89 SER A O 1
ATOM 633 N N . THR A 1 90 ? 1.426 -3.579 -9.223 1.00 94.38 90 THR A N 1
ATOM 634 C CA . THR A 1 90 ? 0.436 -2.497 -9.212 1.00 94.38 90 THR A CA 1
ATOM 635 C C . THR A 1 90 ? -0.979 -3.066 -9.224 1.00 94.38 90 THR A C 1
ATOM 637 O O . THR A 1 90 ? -1.812 -2.689 -8.400 1.00 94.38 90 THR A O 1
ATOM 640 N N . VAL A 1 91 ? -1.232 -4.021 -10.123 1.00 93.75 91 VAL A N 1
ATOM 641 C CA . VAL A 1 91 ? -2.531 -4.691 -10.243 1.00 93.75 91 VAL A CA 1
ATOM 642 C C . VAL A 1 91 ? -2.778 -5.588 -9.033 1.00 93.75 91 VAL A C 1
ATOM 644 O O . VAL A 1 91 ? -3.843 -5.524 -8.420 1.00 93.75 91 VAL A O 1
ATOM 647 N N . LEU A 1 92 ? -1.776 -6.386 -8.650 1.00 94.31 92 LEU A N 1
ATOM 648 C CA . LEU A 1 92 ? -1.889 -7.300 -7.517 1.00 94.31 92 LEU A CA 1
ATOM 649 C C . LEU A 1 92 ? -2.161 -6.547 -6.213 1.00 94.31 92 LEU A C 1
ATOM 651 O O . LEU A 1 92 ? -3.042 -6.940 -5.464 1.00 94.31 92 LEU A O 1
ATOM 655 N N . SER A 1 93 ? -1.474 -5.439 -5.949 1.00 92.88 93 SER A N 1
ATOM 656 C CA . SER A 1 93 ? -1.673 -4.643 -4.741 1.00 92.88 93 SER A CA 1
ATOM 657 C C . SER A 1 93 ? -3.070 -4.033 -4.683 1.00 92.88 93 SER A C 1
ATOM 659 O O . SER A 1 93 ? -3.696 -4.099 -3.633 1.00 92.88 93 SER A O 1
ATOM 661 N N . LEU A 1 94 ? -3.598 -3.496 -5.786 1.00 91.75 94 LEU A N 1
ATOM 662 C CA . LEU A 1 94 ? -4.933 -2.885 -5.786 1.00 91.75 94 LEU A CA 1
ATOM 663 C C . LEU A 1 94 ? -6.077 -3.893 -5.616 1.00 91.75 94 LEU A C 1
ATOM 665 O O . LEU A 1 94 ? -7.157 -3.496 -5.196 1.00 91.75 94 LEU A O 1
ATOM 669 N N . VAL A 1 95 ? -5.862 -5.177 -5.912 1.00 93.81 95 VAL A N 1
ATOM 670 C CA . VAL A 1 95 ? -6.897 -6.218 -5.773 1.00 93.81 95 VAL A CA 1
ATOM 671 C C . VAL A 1 95 ? -6.676 -7.069 -4.523 1.00 93.81 95 VAL A C 1
ATOM 673 O O . VAL A 1 95 ? -7.578 -7.248 -3.702 1.00 93.81 95 VAL A O 1
ATOM 676 N N . VAL A 1 96 ? -5.463 -7.592 -4.353 1.00 95.25 96 VAL A N 1
ATOM 677 C CA . VAL A 1 96 ? -5.127 -8.560 -3.304 1.00 95.25 96 VAL A CA 1
ATOM 678 C C . VAL A 1 96 ? -5.027 -7.894 -1.941 1.00 95.25 96 VAL A C 1
ATOM 680 O O . VAL A 1 96 ? -5.517 -8.467 -0.975 1.00 95.25 96 VAL A O 1
ATOM 683 N N . VAL A 1 97 ? -4.447 -6.693 -1.831 1.00 94.88 97 VAL A N 1
ATOM 684 C CA . VAL A 1 97 ? -4.272 -6.041 -0.520 1.00 94.88 97 VAL A CA 1
ATOM 685 C C . VAL A 1 97 ? -5.623 -5.679 0.116 1.00 94.88 97 VAL A C 1
ATOM 687 O O . VAL A 1 97 ? -5.835 -6.070 1.266 1.00 94.88 97 VAL A O 1
ATOM 690 N N . PRO A 1 98 ? -6.577 -5.040 -0.597 1.00 93.88 98 PRO A N 1
ATOM 691 C CA . PRO A 1 98 ? -7.940 -4.845 -0.095 1.00 93.88 98 PRO A CA 1
ATOM 692 C C . PRO A 1 98 ? -8.626 -6.143 0.332 1.00 93.88 98 PRO A C 1
ATOM 694 O O . PRO A 1 98 ? -9.198 -6.222 1.417 1.00 93.88 98 PRO A O 1
ATOM 697 N N . SER A 1 99 ? -8.536 -7.178 -0.506 1.00 94.75 99 SER A N 1
ATOM 698 C CA . SER A 1 99 ? -9.176 -8.470 -0.247 1.00 94.75 99 SER A CA 1
ATOM 699 C C . SER A 1 99 ? -8.600 -9.140 1.000 1.00 94.75 99 SER A C 1
ATOM 701 O O . SER A 1 99 ? -9.343 -9.609 1.860 1.00 94.75 99 SER A O 1
ATOM 703 N N . LEU A 1 100 ? -7.271 -9.135 1.133 1.00 94.50 100 LEU A N 1
ATOM 704 C CA . LEU A 1 100 ? -6.575 -9.718 2.274 1.00 94.50 100 LEU A CA 1
ATOM 705 C C . LEU A 1 100 ? -6.896 -8.968 3.569 1.00 94.50 100 LEU A C 1
ATOM 707 O O . LEU A 1 100 ? -7.071 -9.606 4.602 1.00 94.50 100 LEU A O 1
ATOM 711 N N . TYR A 1 101 ? -7.024 -7.639 3.516 1.00 93.69 101 TYR A N 1
ATOM 712 C CA . TYR A 1 101 ? -7.444 -6.843 4.669 1.00 93.69 101 TYR A CA 1
ATOM 713 C C . TYR A 1 101 ? -8.838 -7.253 5.168 1.00 93.69 101 TYR A C 1
ATOM 715 O O . TYR A 1 101 ? -9.013 -7.480 6.364 1.00 93.69 101 TYR A O 1
ATOM 723 N N . LEU A 1 102 ? -9.814 -7.405 4.263 1.00 92.62 102 LEU A N 1
ATOM 724 C CA . LEU A 1 102 ? -11.174 -7.827 4.625 1.00 92.62 102 LEU A CA 1
ATOM 725 C C . LEU A 1 102 ? -11.182 -9.222 5.264 1.00 92.62 102 LEU A C 1
ATOM 727 O O . LEU A 1 102 ? -11.784 -9.409 6.318 1.00 92.62 102 LEU A O 1
ATOM 731 N N . VAL A 1 103 ? -10.458 -10.169 4.660 1.00 94.12 103 VAL A N 1
ATOM 732 C CA . VAL A 1 103 ? -10.329 -11.539 5.177 1.00 94.12 103 VAL A CA 1
ATOM 733 C C . VAL A 1 103 ? -9.652 -11.553 6.548 1.00 94.12 103 VAL A C 1
ATOM 735 O O . VAL A 1 103 ? -10.109 -12.247 7.452 1.00 94.12 103 VAL A O 1
ATOM 738 N N . MET A 1 104 ? -8.583 -10.777 6.733 1.00 90.75 104 MET A N 1
ATOM 739 C CA . MET A 1 104 ? -7.869 -10.715 8.009 1.00 90.75 104 MET A CA 1
ATOM 740 C C . MET A 1 104 ? -8.742 -10.121 9.121 1.00 90.75 104 MET A C 1
ATOM 742 O O . MET A 1 104 ? -8.706 -10.594 10.257 1.00 90.75 104 MET A O 1
ATOM 746 N N . ASP A 1 105 ? -9.558 -9.116 8.797 1.00 88.06 105 ASP A N 1
ATOM 747 C CA . ASP A 1 105 ? -10.513 -8.531 9.739 1.00 88.06 105 ASP A CA 1
ATOM 748 C C . ASP A 1 105 ? -11.602 -9.538 10.154 1.00 88.06 105 ASP A C 1
ATOM 750 O O . ASP A 1 105 ? -11.938 -9.632 11.337 1.00 88.06 105 ASP A O 1
ATOM 754 N N . ASP A 1 106 ? -12.097 -10.352 9.215 1.00 88.94 106 ASP A N 1
ATOM 755 C CA . ASP A 1 106 ? -13.036 -11.445 9.507 1.00 88.94 106 ASP A CA 1
ATOM 756 C C . ASP A 1 106 ? -12.406 -12.522 10.399 1.00 88.94 106 ASP A C 1
ATOM 758 O O . ASP A 1 106 ? -12.998 -12.925 11.405 1.00 88.94 106 ASP A O 1
ATOM 762 N N . ILE A 1 107 ? -11.176 -12.943 10.084 1.00 90.62 107 ILE A N 1
ATOM 763 C CA . ILE A 1 107 ? -10.428 -13.918 10.889 1.00 90.62 107 ILE A CA 1
ATOM 764 C C . ILE A 1 107 ? -10.221 -13.386 12.306 1.00 90.62 107 ILE A C 1
ATOM 766 O O . ILE A 1 107 ? -10.453 -14.120 13.261 1.00 90.62 107 ILE A O 1
ATOM 770 N N 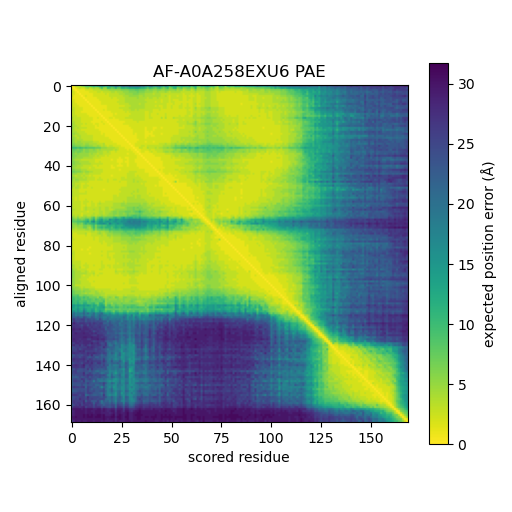. SER A 1 108 ? -9.844 -12.115 12.463 1.00 85.25 108 SER A N 1
ATOM 771 C CA . SER A 1 108 ? -9.653 -11.483 13.774 1.00 85.25 108 SER A CA 1
ATOM 772 C C . SER A 1 108 ? -10.925 -11.535 14.630 1.00 85.25 108 SER A C 1
ATOM 774 O O . SER A 1 108 ? -10.861 -11.856 15.818 1.00 85.25 108 SER A O 1
ATOM 776 N N . ARG A 1 109 ? -12.102 -11.315 14.026 1.00 82.44 109 ARG A N 1
ATOM 777 C CA . ARG A 1 109 ? -13.396 -11.406 14.724 1.00 82.44 109 ARG A CA 1
ATOM 778 C C . ARG A 1 109 ? -13.710 -12.835 15.174 1.00 82.44 109 ARG A C 1
ATOM 780 O O . ARG A 1 109 ? -14.147 -13.038 16.306 1.00 82.44 109 ARG A O 1
ATOM 787 N N . VAL A 1 110 ? -13.470 -13.823 14.312 1.00 83.12 110 VAL A N 1
ATOM 788 C CA . VAL A 1 110 ? -13.689 -15.244 14.632 1.00 83.12 110 VAL A CA 1
ATOM 789 C C . VAL A 1 110 ? -12.702 -15.719 15.697 1.00 83.12 110 VAL A C 1
ATOM 791 O O . VAL A 1 110 ? -13.096 -16.362 16.667 1.00 83.12 110 VAL A O 1
ATOM 794 N N . PHE A 1 111 ? -11.428 -15.354 15.564 1.00 84.81 111 PHE A N 1
ATOM 795 C CA . PHE A 1 111 ? -10.387 -15.710 16.521 1.00 84.81 111 PHE A CA 1
ATOM 796 C C . PHE A 1 111 ? -10.643 -15.057 17.880 1.00 84.81 111 PHE A C 1
ATOM 798 O O . PHE A 1 111 ? -10.526 -15.728 18.897 1.00 84.81 111 PHE A O 1
ATOM 805 N N . GLY A 1 112 ? -11.082 -13.795 17.906 1.00 79.88 112 GLY A N 1
ATOM 806 C CA . GLY A 1 112 ? -11.500 -13.102 19.125 1.00 79.88 112 GLY A CA 1
ATOM 807 C C . GLY A 1 112 ? -12.708 -13.748 19.808 1.00 79.88 112 GLY A C 1
ATOM 808 O O . GLY A 1 112 ? -12.761 -13.787 21.032 1.00 79.88 112 GLY A O 1
ATOM 809 N N . TRP A 1 113 ? -13.646 -14.327 19.053 1.00 76.69 113 TRP A N 1
ATOM 810 C CA . TRP A 1 113 ? -14.749 -15.100 19.633 1.00 76.69 113 TRP A CA 1
ATOM 811 C C . TRP A 1 113 ? -14.276 -16.438 20.228 1.00 76.69 113 TRP A C 1
ATOM 813 O O . TRP A 1 113 ? -14.673 -16.793 21.337 1.00 76.69 113 TRP A O 1
ATOM 823 N N . ILE A 1 114 ? -13.380 -17.153 19.538 1.00 80.50 114 ILE A N 1
ATOM 824 C CA . ILE A 1 114 ? -12.834 -18.446 19.991 1.00 80.50 114 ILE A CA 1
ATOM 825 C C . ILE A 1 114 ? -11.910 -18.268 21.205 1.00 80.50 114 ILE A C 1
ATOM 827 O O . ILE A 1 114 ? -12.020 -18.996 22.192 1.00 80.50 114 ILE A O 1
ATOM 831 N N .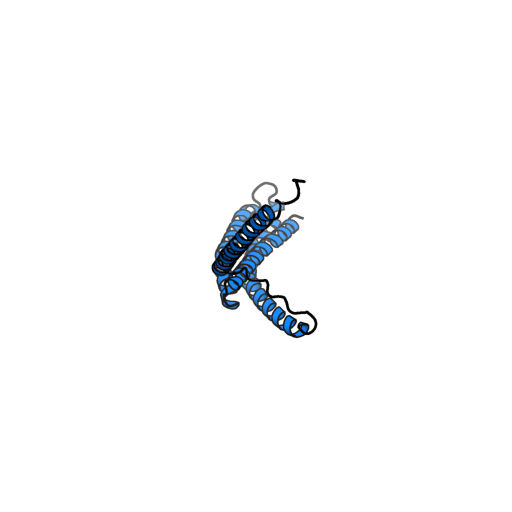 PHE A 1 115 ? -11.013 -17.283 21.154 1.00 75.81 115 PHE A N 1
ATOM 832 C CA . PHE A 1 115 ? -10.056 -16.975 22.215 1.00 75.81 115 PHE A CA 1
ATOM 833 C C . PHE A 1 115 ? -10.595 -16.015 23.274 1.00 75.81 115 PHE A C 1
ATOM 835 O O . PHE A 1 115 ? -9.937 -15.848 24.292 1.00 75.81 115 PHE A O 1
ATOM 842 N N . GLY A 1 116 ? -11.787 -15.434 23.116 1.00 62.09 116 GLY A N 1
ATOM 843 C CA . GLY A 1 116 ? -12.381 -14.502 24.086 1.00 62.09 116 GLY A CA 1
ATOM 844 C C . GLY A 1 116 ? -12.700 -15.120 25.452 1.00 62.09 116 GLY A C 1
ATOM 845 O O . GLY A 1 116 ? -12.991 -14.400 26.402 1.00 62.09 116 GLY A O 1
ATOM 846 N N . ARG A 1 117 ? -12.615 -16.453 25.584 1.00 62.00 117 ARG A N 1
ATOM 847 C CA . ARG A 1 117 ? -12.623 -17.144 26.887 1.00 62.00 117 ARG A CA 1
ATOM 848 C C . ARG A 1 117 ? -11.249 -17.223 27.569 1.00 62.00 117 ARG A C 1
ATOM 850 O O . ARG A 1 117 ? -11.204 -17.559 28.745 1.00 62.00 117 ARG A O 1
ATOM 857 N N . VAL A 1 118 ? -10.155 -16.945 26.857 1.00 67.75 118 VAL A N 1
ATOM 858 C CA . VAL A 1 118 ? -8.764 -17.119 27.325 1.00 67.75 118 VAL A CA 1
ATOM 859 C C . VAL A 1 118 ? -7.971 -15.805 27.294 1.00 67.75 118 VAL A C 1
ATOM 861 O O . VAL A 1 118 ? -7.191 -15.545 28.204 1.00 67.75 118 VAL A O 1
ATOM 864 N N . ILE A 1 119 ? -8.176 -14.961 26.281 1.00 63.97 119 ILE A N 1
ATOM 865 C CA . ILE A 1 119 ? -7.602 -13.617 26.179 1.00 63.97 119 ILE A CA 1
ATOM 866 C C . ILE A 1 119 ? -8.633 -12.628 26.736 1.00 63.97 119 ILE A C 1
ATOM 868 O O . ILE A 1 119 ? -9.744 -12.513 26.218 1.00 63.97 119 ILE A O 1
ATOM 872 N N . GLY A 1 120 ? -8.274 -11.948 27.829 1.00 57.31 120 GLY A N 1
ATOM 873 C CA . GLY A 1 120 ? -9.061 -10.856 28.404 1.00 57.31 120 GLY A CA 1
ATOM 874 C C . GLY A 1 120 ? -9.356 -9.773 27.365 1.00 57.31 120 GLY A C 1
ATOM 875 O O . GLY A 1 120 ? -8.603 -9.602 26.406 1.00 57.31 120 GLY A O 1
ATOM 876 N N . GLN A 1 121 ? -10.486 -9.081 27.530 1.00 52.56 121 GLN A N 1
ATOM 877 C CA . GLN A 1 121 ? -10.975 -8.112 26.552 1.00 52.56 121 GLN A CA 1
ATOM 878 C C . GLN A 1 121 ? -9.890 -7.088 26.208 1.00 52.56 121 GLN A C 1
ATOM 880 O O . GLN A 1 121 ? -9.270 -6.523 27.104 1.00 52.56 121 GLN A O 1
ATOM 885 N N . LYS A 1 122 ? -9.671 -6.856 24.906 1.00 53.72 122 LYS A N 1
ATOM 886 C CA . LYS A 1 122 ? -8.909 -5.697 24.435 1.00 53.72 122 LYS A CA 1
ATOM 887 C C . LYS A 1 122 ? -9.574 -4.470 25.050 1.00 53.72 122 LYS A C 1
ATOM 889 O O . LYS A 1 122 ? -10.711 -4.166 24.689 1.00 53.72 122 LYS A O 1
ATOM 894 N N . GLU A 1 123 ? -8.903 -3.825 25.998 1.00 55.44 123 GLU A N 1
ATOM 895 C CA . GLU A 1 123 ? -9.349 -2.544 26.530 1.00 55.44 123 GLU A CA 1
ATOM 896 C C . GLU A 1 123 ? -9.521 -1.609 25.328 1.00 55.44 123 GLU A C 1
ATOM 898 O O . GLU A 1 123 ? -8.582 -1.479 24.534 1.00 55.44 123 GLU A O 1
ATOM 903 N N . PRO A 1 124 ? -10.727 -1.060 25.101 1.00 56.75 124 PRO A N 1
ATOM 904 C CA . PRO A 1 124 ? -10.938 -0.113 24.023 1.00 56.75 124 PRO A CA 1
ATOM 905 C C . PRO A 1 124 ? -9.929 1.014 24.215 1.00 56.75 124 PRO A C 1
ATOM 907 O O . PRO A 1 124 ? -9.872 1.631 25.279 1.00 56.75 124 PRO A O 1
ATOM 910 N N . GLU A 1 125 ? -9.086 1.203 23.203 1.00 54.56 125 GLU A N 1
ATOM 911 C CA . GLU A 1 125 ? -8.112 2.283 23.149 1.00 54.56 125 GLU A CA 1
ATOM 912 C C . GLU A 1 125 ? -8.870 3.578 23.467 1.00 54.56 125 GLU A C 1
ATOM 914 O O . GLU A 1 125 ? -9.879 3.849 22.810 1.00 54.56 125 GLU A O 1
ATOM 919 N N . PRO A 1 126 ? -8.505 4.304 24.538 1.00 54.56 126 PRO A N 1
ATOM 920 C CA . PRO A 1 126 ? -9.310 5.413 25.015 1.00 54.56 126 PRO A CA 1
ATOM 921 C C . PRO A 1 126 ? -9.362 6.467 23.913 1.00 54.56 126 PRO A C 1
ATOM 923 O O . PRO A 1 126 ? -8.356 7.122 23.638 1.00 54.56 126 PRO A O 1
ATOM 926 N N . GLU A 1 127 ? -10.527 6.617 23.275 1.00 59.34 127 GLU A N 1
ATOM 927 C CA . GLU A 1 127 ? -10.813 7.758 22.412 1.00 59.34 127 GLU A CA 1
ATOM 928 C C . GLU A 1 127 ? -10.430 9.011 23.195 1.00 59.34 127 GLU A C 1
ATOM 930 O O . GLU A 1 127 ? -10.929 9.253 24.300 1.00 59.34 127 GLU A O 1
ATOM 935 N N . SER A 1 128 ? -9.485 9.781 22.653 1.00 61.56 128 SER A N 1
ATOM 936 C CA . SER A 1 128 ? -9.130 11.078 23.211 1.00 61.56 128 SER A CA 1
ATOM 937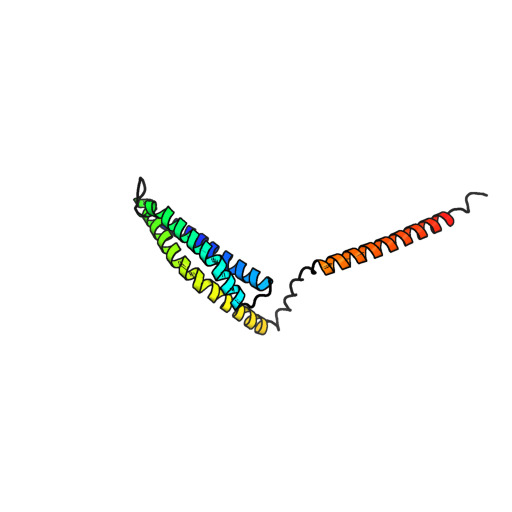 C C . SER A 1 128 ? -10.430 11.863 23.400 1.00 61.56 128 SER A C 1
ATOM 939 O O . SER A 1 128 ? -11.148 12.022 22.408 1.00 61.56 128 SER A O 1
ATOM 941 N N . PRO A 1 129 ? -10.766 12.320 24.622 1.00 65.81 129 PRO A N 1
ATOM 942 C CA . PRO A 1 129 ? -12.025 13.004 24.874 1.00 65.81 129 PRO A CA 1
ATOM 943 C C . PRO A 1 129 ? -12.212 14.115 23.850 1.00 65.81 129 PRO A C 1
ATOM 945 O O . PRO A 1 129 ? -11.276 14.887 23.620 1.00 65.81 129 PRO A O 1
ATOM 948 N N . GLU A 1 130 ? -13.392 14.190 23.232 1.00 65.50 130 GLU A N 1
ATOM 949 C CA . GLU A 1 130 ? -13.691 15.252 22.278 1.00 65.50 130 GLU A CA 1
ATOM 950 C C . GLU A 1 130 ? -13.300 16.614 22.868 1.00 65.50 130 GLU A C 1
ATOM 952 O O . GLU A 1 130 ? -13.483 16.864 24.064 1.00 65.50 130 GLU A O 1
ATOM 957 N N . ALA A 1 131 ? -12.753 17.506 22.039 1.00 72.81 131 ALA A N 1
ATOM 958 C CA . ALA A 1 131 ? -12.171 18.770 22.496 1.00 72.81 131 ALA A CA 1
ATOM 959 C C . ALA A 1 131 ? -13.130 19.597 23.378 1.00 72.81 131 ALA A C 1
ATOM 961 O O . ALA A 1 131 ? -12.679 20.313 24.271 1.00 72.81 131 ALA A O 1
ATOM 962 N N . HIS A 1 132 ? -14.444 19.452 23.174 1.00 76.12 132 HIS A N 1
ATOM 963 C CA . HIS A 1 132 ? -15.475 20.085 23.992 1.00 76.12 132 HIS A CA 1
ATOM 964 C C . HIS A 1 132 ? -15.531 19.525 25.431 1.00 76.12 132 HIS A C 1
ATOM 966 O O . HIS A 1 132 ? -15.595 20.300 26.383 1.00 76.12 132 HIS A O 1
ATOM 972 N N . VAL A 1 133 ? -15.402 18.204 25.612 1.00 78.12 133 VAL A N 1
ATOM 973 C CA . VAL A 1 133 ? -15.359 17.536 26.927 1.00 78.12 133 VAL A CA 1
ATOM 974 C C . VAL A 1 133 ? -14.063 17.872 27.661 1.00 78.12 133 VAL A C 1
ATOM 976 O O . VAL A 1 133 ? -14.057 18.064 28.879 1.00 78.12 133 VAL A O 1
ATOM 979 N N . LEU A 1 134 ? -12.945 17.962 26.934 1.00 79.88 134 LEU A N 1
ATOM 980 C CA . LEU A 1 134 ? -11.669 18.371 27.519 1.00 79.88 134 LEU A CA 1
ATOM 981 C C . LEU A 1 134 ? -11.710 19.839 27.966 1.00 79.88 134 LEU A C 1
ATOM 983 O O . LEU A 1 134 ? -11.247 20.153 29.063 1.00 79.88 134 LEU A O 1
ATOM 987 N N . ALA A 1 135 ? -12.312 20.720 27.162 1.00 80.56 135 ALA A N 1
ATOM 988 C CA . ALA A 1 135 ? -12.512 22.121 27.521 1.00 80.56 135 ALA A CA 1
ATOM 989 C C . ALA A 1 135 ? -13.386 22.272 28.776 1.00 80.56 135 ALA A C 1
ATOM 991 O O . ALA A 1 135 ? -13.030 23.034 29.675 1.00 80.56 135 ALA A O 1
ATOM 992 N N . GLU A 1 136 ? -14.472 21.501 28.886 1.00 84.69 136 GLU A N 1
ATOM 993 C CA . GLU A 1 136 ? -15.342 21.496 30.067 1.00 84.69 136 GLU A CA 1
ATOM 994 C C . GLU A 1 136 ? -14.605 21.006 31.326 1.00 84.69 136 GLU A C 1
ATOM 996 O O . GLU A 1 136 ? -14.679 21.636 32.383 1.00 84.69 136 GLU A O 1
ATOM 1001 N N . ARG A 1 137 ? -13.810 19.931 31.214 1.00 84.69 137 ARG A N 1
ATOM 1002 C CA . ARG A 1 137 ? -12.990 19.416 32.326 1.00 84.69 137 ARG A CA 1
ATOM 1003 C C . ARG A 1 137 ? -11.924 20.412 32.779 1.00 84.69 137 ARG A C 1
ATOM 1005 O O . ARG A 1 137 ? -11.692 20.537 33.979 1.00 84.69 137 ARG A O 1
ATOM 1012 N N . ILE A 1 138 ? -11.290 21.125 31.847 1.00 85.75 138 ILE A N 1
ATOM 1013 C CA . ILE A 1 138 ? -10.297 22.163 32.160 1.00 85.75 138 ILE A CA 1
ATOM 1014 C C . ILE A 1 138 ? -10.969 23.371 32.825 1.00 85.75 138 ILE A C 1
ATOM 1016 O O . ILE A 1 138 ? -10.444 23.883 33.813 1.00 85.75 138 ILE A O 1
ATOM 1020 N N . ALA A 1 139 ? -12.129 23.811 32.325 1.00 88.31 139 ALA A N 1
ATOM 1021 C CA . ALA A 1 139 ? -12.897 24.899 32.931 1.00 88.31 139 ALA A CA 1
ATOM 1022 C C . ALA A 1 139 ? -13.293 24.564 34.376 1.00 88.31 139 ALA A C 1
ATOM 1024 O O . ALA A 1 139 ? -13.015 25.348 35.284 1.00 88.31 139 ALA A O 1
ATOM 1025 N N . LYS A 1 140 ? -13.828 23.361 34.598 1.00 90.38 140 LYS A N 1
ATOM 1026 C CA . LYS A 1 140 ? -14.221 22.887 35.928 1.00 90.38 140 LYS A CA 1
ATOM 1027 C C . LYS A 1 140 ? -13.025 22.726 36.870 1.00 90.38 140 LYS A C 1
ATOM 1029 O O . LYS A 1 140 ? -13.060 23.188 38.004 1.00 90.38 140 LYS A O 1
ATOM 1034 N N . GLY A 1 141 ? -11.919 22.163 36.380 1.00 87.81 141 GLY A N 1
ATOM 1035 C CA . GLY A 1 141 ? -10.682 22.051 37.158 1.00 87.81 141 GLY A CA 1
ATOM 1036 C C . GLY A 1 141 ? -10.096 23.412 37.551 1.00 87.81 141 GLY A C 1
ATOM 1037 O O . GLY A 1 141 ? -9.539 23.555 38.638 1.00 87.81 141 GLY A O 1
ATOM 1038 N N . ARG A 1 142 ? -10.251 24.437 36.701 1.00 89.31 142 ARG A N 1
ATOM 1039 C CA . ARG A 1 142 ? -9.832 25.811 37.010 1.00 89.31 142 ARG A CA 1
ATOM 1040 C C . ARG A 1 142 ? -10.691 26.442 38.110 1.00 89.31 142 ARG A C 1
ATOM 1042 O O . ARG A 1 142 ? -10.138 27.117 38.979 1.00 89.31 142 ARG A O 1
ATOM 1049 N N . GLU A 1 143 ? -12.004 26.213 38.093 1.00 89.06 143 GLU A N 1
ATOM 1050 C CA . GLU A 1 143 ? -12.907 26.633 39.176 1.00 89.06 143 GLU A CA 1
ATOM 1051 C C . GLU A 1 143 ? -12.536 25.964 40.503 1.00 89.06 143 GLU A C 1
ATOM 1053 O O . GLU A 1 143 ? -12.329 26.662 41.498 1.00 89.06 143 GLU A O 1
ATOM 1058 N N . ASP A 1 144 ? -12.342 24.644 40.510 1.00 89.56 144 ASP A N 1
ATOM 1059 C CA . ASP A 1 144 ? -11.950 23.898 41.711 1.00 89.56 144 ASP A CA 1
ATOM 1060 C C . ASP A 1 144 ? -10.628 24.417 42.302 1.00 89.56 144 ASP A C 1
ATOM 1062 O O . ASP A 1 144 ? -10.504 24.596 43.518 1.00 89.56 144 ASP A O 1
ATOM 1066 N N . LEU A 1 145 ? -9.652 24.741 41.445 1.00 88.69 145 LEU A N 1
ATOM 1067 C CA . LEU A 1 145 ? -8.371 25.298 41.880 1.00 88.69 145 LEU A CA 1
ATOM 1068 C C . LEU A 1 145 ? -8.536 26.679 42.532 1.00 88.69 145 LEU A C 1
ATOM 1070 O O . LEU A 1 145 ? -7.904 26.962 43.551 1.00 88.69 145 LEU A O 1
ATOM 1074 N N . SER A 1 146 ? -9.412 27.525 41.980 1.00 87.56 146 SER A N 1
ATOM 1075 C CA . SER A 1 146 ? -9.707 28.849 42.542 1.00 87.56 146 SER A CA 1
ATOM 1076 C C . SER A 1 146 ? -10.391 28.762 43.913 1.00 87.56 146 SER A C 1
ATOM 1078 O O . SER A 1 14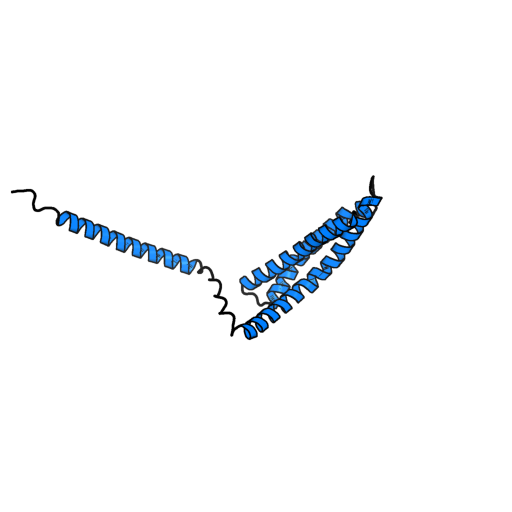6 ? -10.060 29.523 44.824 1.00 87.56 146 SER A O 1
ATOM 1080 N N . LEU A 1 147 ? -11.264 27.768 44.108 1.00 90.50 147 LEU A N 1
ATOM 1081 C CA . LEU A 1 147 ? -11.910 27.488 45.391 1.00 90.50 147 LEU A CA 1
ATOM 1082 C C . LEU A 1 147 ? -10.898 26.994 46.433 1.00 90.50 147 LEU A C 1
ATOM 1084 O O . LEU A 1 147 ? -10.933 27.424 47.590 1.00 90.50 147 LEU A O 1
ATOM 1088 N N . MET A 1 148 ? -9.969 26.121 46.030 1.00 88.69 148 MET A N 1
ATOM 1089 C CA . MET A 1 148 ? -8.887 25.650 46.900 1.00 88.69 148 MET A CA 1
ATOM 1090 C C . MET A 1 148 ? -7.935 26.783 47.300 1.00 88.69 148 MET A C 1
ATOM 1092 O O . MET A 1 148 ? -7.587 26.888 48.476 1.00 88.69 148 MET A O 1
ATOM 1096 N N . GLN A 1 149 ? -7.564 27.663 46.366 1.00 90.56 149 GLN A N 1
ATOM 1097 C CA . GLN A 1 149 ? -6.744 28.844 46.660 1.00 90.56 149 GLN A CA 1
ATOM 1098 C C . GLN A 1 149 ? -7.443 29.798 47.634 1.00 90.56 149 GLN A C 1
ATOM 1100 O O . GLN A 1 149 ? -6.828 30.238 48.602 1.00 90.56 149 GLN A O 1
ATOM 1105 N N . GLY A 1 150 ? -8.740 3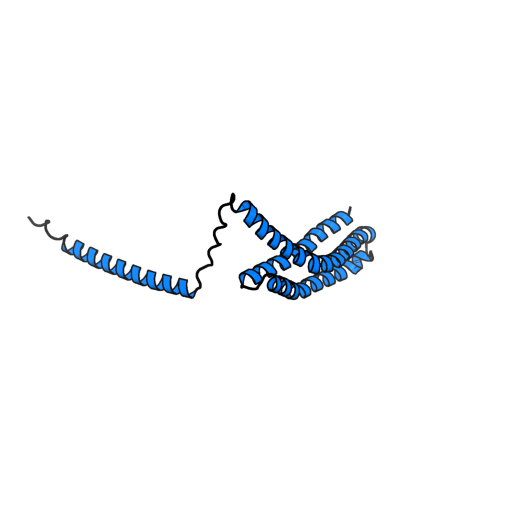0.060 47.444 1.00 89.69 150 GLY A N 1
ATOM 1106 C CA . GLY A 1 150 ? -9.519 30.880 48.376 1.00 89.69 150 GLY A CA 1
ATOM 1107 C C . GLY A 1 150 ? -9.568 30.289 49.789 1.00 89.69 150 GLY A C 1
ATOM 1108 O O . GLY A 1 150 ? -9.414 31.012 50.774 1.00 89.69 150 GLY A O 1
ATOM 1109 N N . ARG A 1 151 ? -9.711 28.961 49.904 1.00 91.31 151 ARG A N 1
ATOM 1110 C CA . ARG A 1 151 ? -9.648 28.252 51.193 1.00 91.31 151 ARG A CA 1
ATOM 1111 C C . ARG A 1 151 ? -8.273 28.339 51.849 1.00 91.31 151 ARG A C 1
ATOM 1113 O O . ARG A 1 151 ? -8.213 28.522 53.060 1.00 91.31 151 ARG A O 1
ATOM 1120 N N . LEU A 1 152 ? -7.197 28.229 51.071 1.00 88.44 152 LEU A N 1
ATOM 1121 C CA . LEU A 1 152 ? -5.823 28.395 51.553 1.00 88.44 152 LEU A CA 1
ATOM 1122 C C . LEU A 1 152 ? -5.592 29.801 52.110 1.00 88.44 152 LEU A C 1
ATOM 1124 O O . LEU A 1 152 ? -5.139 29.923 53.240 1.00 88.44 152 LEU A O 1
ATOM 1128 N N . ILE A 1 153 ? -6.001 30.843 51.382 1.00 90.69 153 ILE A N 1
ATOM 1129 C CA . ILE A 1 153 ? -5.878 32.239 51.831 1.00 90.69 153 ILE A CA 1
ATOM 1130 C C . ILE A 1 153 ? -6.668 32.472 53.128 1.00 90.69 153 ILE A C 1
ATOM 1132 O O . ILE A 1 153 ? -6.171 33.099 54.063 1.00 90.69 153 ILE A O 1
ATOM 1136 N N . ALA A 1 154 ? -7.890 31.940 53.220 1.00 87.56 154 ALA A N 1
ATOM 1137 C CA . ALA A 1 154 ? -8.701 32.046 54.432 1.00 87.56 154 ALA A CA 1
ATOM 1138 C C . ALA A 1 154 ? -8.069 31.305 55.626 1.00 87.56 154 ALA A C 1
ATOM 1140 O O . ALA A 1 154 ? -8.101 31.800 56.754 1.00 87.56 154 ALA A O 1
ATOM 1141 N N . LEU A 1 155 ? -7.474 30.133 55.381 1.00 85.94 155 LEU A N 1
ATOM 1142 C CA . LEU A 1 155 ? -6.760 29.359 56.394 1.00 85.94 155 LEU A CA 1
ATOM 1143 C C . LEU A 1 155 ? -5.488 30.087 56.857 1.00 85.94 155 LEU A C 1
ATOM 1145 O O . LEU A 1 155 ? -5.248 30.179 58.057 1.00 85.94 155 LEU A O 1
ATOM 1149 N N . GLU A 1 156 ? -4.705 30.644 55.931 1.00 83.88 156 GLU A N 1
ATOM 1150 C CA . GLU A 1 156 ? -3.514 31.448 56.227 1.00 83.88 156 GLU A CA 1
ATOM 1151 C C . GLU A 1 156 ? -3.864 32.683 57.066 1.00 83.88 156 GLU A C 1
ATOM 1153 O O . GLU A 1 156 ? -3.198 32.953 58.066 1.00 83.88 156 GLU A O 1
ATOM 1158 N N . ALA A 1 157 ? -4.950 33.386 56.731 1.00 84.25 157 ALA A N 1
ATOM 1159 C CA . ALA A 1 157 ? -5.437 34.523 57.510 1.00 84.25 157 ALA A CA 1
ATOM 1160 C C . ALA A 1 157 ? -5.853 34.113 58.935 1.00 84.25 157 ALA A C 1
ATOM 1162 O O . ALA A 1 157 ? -5.487 34.776 59.909 1.00 84.25 157 ALA A O 1
ATOM 1163 N N . ALA A 1 158 ? -6.561 32.987 59.079 1.00 84.00 158 ALA A N 1
ATOM 1164 C CA . ALA A 1 158 ? -6.946 32.451 60.384 1.00 84.00 158 ALA A CA 1
ATOM 1165 C C . ALA A 1 158 ? -5.727 32.012 61.220 1.00 84.00 158 ALA A C 1
ATOM 1167 O O . ALA A 1 158 ? -5.699 32.219 62.435 1.00 84.00 158 ALA A O 1
ATOM 1168 N N . LEU A 1 159 ? -4.695 31.444 60.585 1.00 79.56 159 LEU A N 1
ATOM 1169 C CA . LEU A 1 159 ? -3.443 31.063 61.244 1.00 79.56 159 LEU A CA 1
ATOM 1170 C C . LEU A 1 159 ? -2.615 32.287 61.666 1.00 79.56 159 LEU A C 1
ATOM 1172 O O . LEU A 1 159 ? -2.100 32.301 62.784 1.00 79.56 159 LEU A O 1
ATOM 1176 N N . GLN A 1 160 ? -2.543 33.340 60.843 1.00 77.06 160 GLN A N 1
ATOM 1177 C CA . GLN A 1 160 ? -1.900 34.606 61.226 1.00 77.06 160 GLN A CA 1
ATOM 1178 C C . GLN A 1 160 ? -2.600 35.273 62.414 1.00 77.06 160 GLN A C 1
ATOM 1180 O O . GLN A 1 160 ? -1.937 35.802 63.308 1.00 77.06 160 GLN A O 1
ATOM 1185 N N . GLN A 1 161 ? -3.932 35.211 62.460 1.00 71.44 161 GLN A N 1
ATOM 1186 C CA . GLN A 1 161 ? -4.713 35.769 63.562 1.00 71.44 161 GLN A CA 1
ATOM 1187 C C . GLN A 1 161 ? -4.534 34.966 64.863 1.00 71.44 161 GLN A C 1
ATOM 1189 O O . GLN A 1 161 ? -4.518 35.544 65.949 1.00 71.44 161 GLN A O 1
ATOM 1194 N N . LYS A 1 162 ? -4.331 33.645 64.764 1.00 65.50 162 LYS A N 1
ATOM 1195 C CA . LYS A 1 162 ? -4.098 32.753 65.912 1.00 65.50 162 LYS A CA 1
ATOM 1196 C C . LYS A 1 162 ? -2.648 32.771 66.430 1.00 65.50 162 LYS A C 1
ATOM 1198 O O . LYS A 1 162 ? -2.404 32.322 67.545 1.00 65.50 162 LYS A O 1
ATOM 1203 N N . GLY A 1 163 ? -1.699 33.327 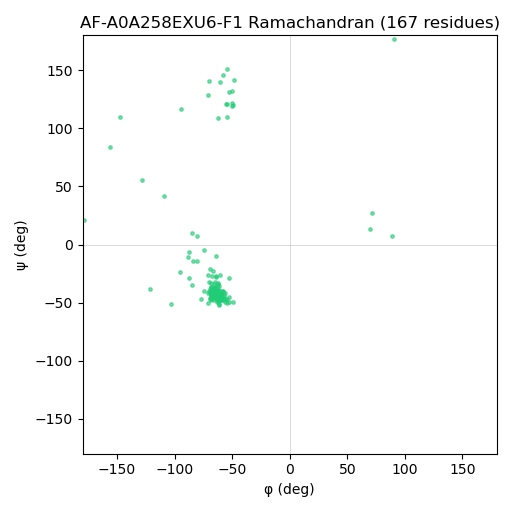65.670 1.00 57.56 163 GLY A N 1
ATOM 1204 C CA . GLY A 1 163 ? -0.271 33.412 66.016 1.00 57.56 163 GLY A CA 1
ATOM 1205 C C . GLY A 1 163 ? 0.164 34.599 66.895 1.00 57.56 163 GLY A C 1
ATOM 1206 O O . GLY A 1 163 ? 1.364 34.825 67.024 1.00 57.56 163 GLY A O 1
ATOM 1207 N N . ARG A 1 164 ? -0.754 35.388 67.479 1.00 57.31 164 ARG A N 1
ATOM 1208 C CA . ARG A 1 164 ? -0.415 36.569 68.312 1.00 57.31 164 ARG A CA 1
ATOM 1209 C C . ARG A 1 164 ? -1.096 36.601 69.693 1.00 57.31 164 ARG A C 1
ATOM 1211 O O . ARG A 1 164 ? -1.737 37.596 70.025 1.00 57.31 164 ARG A O 1
ATOM 1218 N N . PRO A 1 165 ? -0.941 35.560 70.526 1.00 53.78 165 PRO A N 1
ATOM 1219 C CA . PRO A 1 165 ? -0.612 35.852 71.929 1.00 53.78 165 PRO A CA 1
ATOM 1220 C C . PRO A 1 165 ? 0.284 34.773 72.569 1.00 53.78 165 PRO A C 1
ATOM 1222 O O . PRO A 1 165 ? -0.181 33.666 72.801 1.00 53.78 165 PRO A O 1
ATOM 1225 N N . HIS A 1 166 ? 1.555 35.103 72.840 1.00 52.59 166 HIS A N 1
ATOM 1226 C CA . HIS A 1 166 ? 2.339 34.637 74.012 1.00 52.59 166 HIS A CA 1
ATOM 1227 C C . HIS A 1 166 ? 3.777 35.211 74.074 1.00 52.59 166 HIS A C 1
ATOM 1229 O O . HIS A 1 166 ? 4.635 34.662 74.753 1.00 52.59 166 HIS A O 1
ATOM 1235 N N . ALA A 1 167 ? 4.064 36.336 73.409 1.00 50.38 167 ALA A N 1
ATOM 1236 C CA . ALA A 1 167 ? 5.362 37.020 73.510 1.00 50.38 167 ALA A CA 1
ATOM 1237 C C . ALA A 1 167 ? 5.266 38.354 74.274 1.00 50.38 167 ALA A C 1
ATOM 1239 O O . ALA A 1 167 ? 5.823 39.360 73.843 1.00 50.38 167 ALA A O 1
ATOM 1240 N N . ALA A 1 168 ? 4.505 38.378 75.368 1.00 48.16 168 ALA A N 1
ATOM 1241 C CA . ALA A 1 168 ? 4.506 39.482 76.321 1.00 48.16 168 ALA A CA 1
ATOM 1242 C C . ALA A 1 168 ? 4.031 38.972 77.685 1.00 48.16 168 ALA A C 1
ATOM 1244 O O . ALA A 1 168 ? 2.844 39.054 77.983 1.00 48.16 168 ALA A O 1
ATOM 1245 N N . GLU A 1 169 ? 4.958 38.401 78.448 1.00 39.81 169 GLU A N 1
ATOM 1246 C CA . GLU A 1 169 ? 5.067 38.520 79.908 1.00 39.81 169 GLU A CA 1
ATOM 1247 C C . GLU A 1 169 ? 6.515 38.225 80.313 1.00 39.81 169 GLU A C 1
ATOM 1249 O O . GLU A 1 169 ? 7.108 37.284 79.733 1.00 39.81 169 GLU A O 1
#

Secondary structure (DSSP, 8-state):
-HHHHHHHHHHHHHHHHHHHHHHHHHHHHHTT--HHHHHHHHHHHHHHHHHHHHHHHHHHHHHHHTT-STTHHHHHHHHHHHHHHHHHHHHHHHHHHHHHHHHHHHHHHHHHHHHTTTSPP-PPP-PPPPHHHHHHHHHHHHHHHHHHHHHHHHHHHHHHHHT-SSS--

Nearest PDB structures (foldseek):
  8yr0-assembly1_C  TM=9.489E-01  e=8.840E-04  Acinetobacter baumannii
  7wlv-assembly2_E  TM=8.771E-01  e=4.258E-03  Burkholderia pseudomallei K96243
  7b8q-assembly1_A  TM=9.383E-01  e=9.096E-03  Acinetobacter baumannii AYE
  3w9j-assembly2_E  TM=8.840E-01  e=3.821E-03  Pseudomonas aeruginosa PAO1
  4mt1-assembly1_A  TM=9.341E-01  e=9.096E-03  Neisseria gonorrhoeae PID332

Sequence (169 aa):
MPVLIGILMLMGIVAKNAILLIDFAIEMRARGLERLAAVVEAGHKRAQPIVMTSIAMSAGMLPSALGVGEGGAFRAPMAIAVMGGIIVSTVLSLVVVPSLYLVMDDISRVFGWIFGRVIGQKEPEPESPEAHVLAERIAKGREDLSLMQGRLIALEAALQQKGRPHAAE

pLDDT: mean 86.26, std 12.79, range [39.81, 96.0]